Protein AF-A0A6P5YRZ1-F1 (afdb_monomer)

Structure (mmCIF, N/CA/C/O backbone):
data_AF-A0A6P5YRZ1-F1
#
_entry.id   AF-A0A6P5YRZ1-F1
#
loop_
_atom_site.group_PDB
_atom_site.id
_atom_site.type_symbol
_atom_site.label_atom_id
_atom_site.label_alt_id
_atom_site.label_comp_id
_atom_site.label_asym_id
_atom_site.label_entity_id
_atom_site.label_seq_id
_atom_site.pdbx_PDB_ins_code
_atom_site.Cartn_x
_atom_site.Cartn_y
_atom_site.Cartn_z
_atom_site.occupancy
_atom_site.B_iso_or_equiv
_atom_site.auth_seq_id
_atom_site.auth_comp_id
_atom_site.auth_asym_id
_atom_site.auth_atom_id
_atom_site.pdbx_PDB_model_num
ATOM 1 N N . MET A 1 1 ? -19.466 -1.553 7.106 1.00 58.88 1 MET A N 1
ATOM 2 C CA . MET A 1 1 ? -19.393 -2.737 6.218 1.00 58.88 1 MET A CA 1
ATOM 3 C C . MET A 1 1 ? -20.168 -3.877 6.866 1.00 58.88 1 MET A C 1
ATOM 5 O O . MET A 1 1 ? -20.292 -3.867 8.080 1.00 58.88 1 MET A O 1
ATOM 9 N N . LYS A 1 2 ? -20.690 -4.854 6.111 1.00 77.25 2 LYS A N 1
ATOM 10 C CA . LYS A 1 2 ? -21.427 -6.004 6.688 1.00 77.25 2 LYS A CA 1
ATOM 11 C C . LYS A 1 2 ? -20.578 -6.851 7.658 1.00 77.25 2 LYS A C 1
ATOM 13 O O . LYS A 1 2 ? -21.135 -7.579 8.468 1.00 77.25 2 LYS A O 1
ATOM 18 N N . HIS A 1 3 ? -19.254 -6.746 7.558 1.00 78.81 3 HIS A N 1
ATOM 19 C CA . HIS A 1 3 ? -18.290 -7.618 8.228 1.00 78.81 3 HIS A CA 1
ATOM 20 C C . HIS A 1 3 ? -17.457 -6.936 9.325 1.00 78.81 3 HIS A C 1
ATOM 22 O O . HIS A 1 3 ? -16.447 -7.503 9.706 1.00 78.81 3 HIS A O 1
ATOM 28 N N . ASP A 1 4 ? -17.870 -5.761 9.818 1.00 83.81 4 ASP A N 1
ATOM 29 C CA . ASP A 1 4 ? -17.153 -5.020 10.880 1.00 83.81 4 ASP A CA 1
ATOM 30 C C . ASP A 1 4 ? -15.638 -4.892 10.616 1.00 83.81 4 ASP A C 1
ATOM 32 O O . ASP A 1 4 ? -14.807 -5.181 11.467 1.00 83.81 4 ASP A O 1
ATOM 36 N N . LEU A 1 5 ? -15.301 -4.545 9.365 1.00 83.69 5 LEU A N 1
ATOM 37 C CA . LEU A 1 5 ? -13.934 -4.309 8.905 1.00 83.69 5 LEU A CA 1
ATOM 38 C C . LEU A 1 5 ? -13.655 -2.810 8.836 1.00 83.69 5 LEU A C 1
ATOM 40 O O . LEU A 1 5 ? -14.521 -2.050 8.380 1.00 83.69 5 LEU A O 1
ATOM 44 N N . ASP A 1 6 ? -12.429 -2.429 9.186 1.00 83.19 6 ASP A N 1
ATOM 45 C CA . ASP A 1 6 ? -11.943 -1.052 9.088 1.00 83.19 6 ASP A CA 1
ATOM 46 C C . ASP A 1 6 ? -11.325 -0.771 7.717 1.00 83.19 6 ASP A C 1
ATOM 48 O O . ASP A 1 6 ? -11.612 0.261 7.108 1.00 83.19 6 ASP A O 1
ATOM 52 N N . LEU A 1 7 ? -10.515 -1.710 7.209 1.00 85.69 7 LEU A N 1
ATOM 53 C CA . LEU A 1 7 ? -9.720 -1.523 5.996 1.00 85.69 7 LEU A CA 1
ATOM 54 C C . LEU A 1 7 ? -9.664 -2.790 5.134 1.00 85.69 7 LEU A C 1
ATOM 56 O O . LEU A 1 7 ? -9.502 -3.904 5.629 1.00 85.69 7 LEU A O 1
ATOM 60 N N . VAL A 1 8 ? -9.745 -2.627 3.816 1.00 88.44 8 VAL A N 1
ATOM 61 C CA . VAL A 1 8 ? -9.478 -3.699 2.846 1.00 88.44 8 VAL A CA 1
ATOM 62 C C . VAL A 1 8 ? -8.141 -3.435 2.156 1.00 88.44 8 VAL A C 1
ATOM 64 O O . VAL A 1 8 ? -7.962 -2.395 1.534 1.00 88.44 8 VAL A O 1
ATOM 67 N N . CYS A 1 9 ? -7.212 -4.380 2.237 1.00 90.25 9 CYS A N 1
ATOM 68 C CA . CYS A 1 9 ? -5.993 -4.406 1.432 1.00 90.25 9 CYS A CA 1
ATOM 69 C C . CYS A 1 9 ? -6.242 -5.299 0.215 1.00 90.25 9 CYS A C 1
ATOM 71 O O . CYS A 1 9 ? -6.769 -6.395 0.379 1.00 90.25 9 CYS A O 1
ATOM 73 N N . ARG A 1 10 ? -5.867 -4.870 -0.990 1.00 93.25 10 ARG A N 1
ATOM 74 C CA . ARG A 1 10 ? -5.909 -5.715 -2.194 1.00 93.25 10 ARG A CA 1
ATOM 75 C C . ARG A 1 10 ? -4.687 -5.518 -3.081 1.00 93.25 10 ARG A C 1
ATOM 77 O O . ARG A 1 10 ? -3.975 -4.530 -2.920 1.00 93.25 10 ARG A O 1
ATOM 84 N N . ALA A 1 11 ? -4.474 -6.410 -4.041 1.00 92.88 11 ALA A N 1
ATOM 85 C CA . ALA A 1 11 ? -3.410 -6.282 -5.040 1.00 92.88 11 ALA A CA 1
ATOM 86 C C . ALA A 1 11 ? -3.959 -6.201 -6.483 1.00 92.88 11 ALA A C 1
ATOM 88 O O . ALA A 1 11 ? -5.051 -5.679 -6.711 1.00 92.88 11 ALA A O 1
ATOM 89 N N . ASP A 1 12 ? -3.175 -6.681 -7.452 1.00 89.88 12 ASP A N 1
ATOM 90 C CA . ASP A 1 12 ? -3.502 -6.906 -8.873 1.00 89.88 12 ASP A CA 1
ATOM 91 C C . ASP A 1 12 ? -3.710 -5.686 -9.782 1.00 89.88 12 ASP A C 1
ATOM 93 O O . ASP A 1 12 ? -3.596 -5.816 -11.001 1.00 89.88 12 ASP A O 1
ATOM 97 N N . GLN A 1 13 ? -3.946 -4.493 -9.241 1.00 92.81 13 GLN A N 1
ATOM 98 C CA . GLN A 1 13 ? -4.018 -3.264 -10.034 1.00 92.81 13 GLN A CA 1
ATOM 99 C C . GLN A 1 13 ? -2.703 -2.474 -9.925 1.00 92.81 13 GLN A C 1
ATOM 101 O O . GLN A 1 13 ? -2.292 -2.096 -8.828 1.00 92.81 13 GLN A O 1
ATOM 106 N N . VAL A 1 14 ? -2.053 -2.204 -11.066 1.00 93.25 14 VAL A N 1
ATOM 107 C CA . VAL A 1 14 ? -0.876 -1.316 -11.140 1.00 93.25 14 VAL A CA 1
ATOM 108 C C . VAL A 1 14 ? -1.302 0.102 -10.747 1.00 93.25 14 VAL A C 1
ATOM 110 O O . VAL A 1 14 ? -2.264 0.631 -11.306 1.00 93.25 14 VAL A O 1
ATOM 113 N N . VAL A 1 15 ? -0.587 0.712 -9.800 1.00 93.94 15 VAL A N 1
ATOM 114 C CA . VAL A 1 15 ? -0.819 2.079 -9.299 1.00 93.94 15 VAL A CA 1
ATOM 115 C C . VAL A 1 15 ? 0.508 2.837 -9.238 1.00 93.94 15 VAL A C 1
ATOM 117 O O . VAL A 1 15 ? 1.549 2.223 -9.006 1.00 93.94 15 VAL A O 1
ATOM 120 N N . GLU A 1 16 ? 0.481 4.153 -9.458 1.00 92.38 16 GLU A N 1
ATOM 121 C CA . GLU A 1 16 ? 1.673 4.984 -9.713 1.00 92.38 16 GLU A CA 1
ATOM 122 C C . GLU A 1 16 ? 2.739 4.882 -8.610 1.00 92.38 16 GLU A C 1
ATOM 124 O O . GLU A 1 16 ? 3.893 4.564 -8.891 1.00 92.38 16 GLU A O 1
ATOM 129 N N . ASP A 1 17 ? 2.353 5.047 -7.344 1.00 91.50 17 ASP A N 1
ATOM 130 C CA . ASP A 1 17 ? 3.279 5.007 -6.203 1.00 91.50 17 ASP A CA 1
ATOM 131 C C . ASP A 1 17 ? 3.453 3.601 -5.596 1.00 91.50 17 ASP A C 1
ATOM 133 O O . ASP A 1 17 ? 4.065 3.438 -4.538 1.00 91.50 17 ASP A O 1
ATOM 137 N N . GLY A 1 18 ? 2.910 2.562 -6.237 1.00 92.25 18 GLY A N 1
ATOM 138 C CA . GLY A 1 18 ? 2.890 1.197 -5.702 1.00 92.25 18 GLY A CA 1
ATOM 139 C C . GLY A 1 18 ? 1.878 0.981 -4.570 1.00 92.25 18 GLY A C 1
ATOM 140 O O . GLY A 1 18 ? 1.675 -0.150 -4.140 1.00 92.25 18 GLY A O 1
ATOM 141 N N . TYR A 1 19 ? 1.202 2.029 -4.100 1.00 93.06 19 TYR A N 1
ATOM 142 C CA . TYR A 1 19 ? 0.017 1.938 -3.251 1.00 93.06 19 TYR A CA 1
ATOM 143 C C . TYR A 1 19 ? -0.957 3.073 -3.580 1.00 93.06 19 TYR A C 1
ATOM 145 O O . TYR A 1 19 ? -0.535 4.136 -4.028 1.00 93.06 19 TYR A O 1
ATOM 153 N N . GLU A 1 20 ? -2.250 2.863 -3.348 1.00 93.19 20 GLU A N 1
ATOM 154 C CA . GLU A 1 20 ? -3.267 3.908 -3.511 1.00 93.19 20 GLU A CA 1
ATOM 155 C C . GLU A 1 20 ? -4.483 3.616 -2.628 1.00 93.19 20 GLU A C 1
ATOM 157 O O . GLU A 1 20 ? -4.914 2.463 -2.532 1.00 93.19 20 GLU A O 1
ATOM 162 N N . PHE A 1 21 ? -5.032 4.652 -1.989 1.00 92.25 21 PHE A N 1
ATOM 163 C CA . PHE A 1 21 ? -6.258 4.568 -1.198 1.00 92.25 21 PHE A CA 1
ATOM 164 C C . PHE A 1 21 ? -7.499 4.869 -2.044 1.00 92.25 21 PHE A C 1
ATOM 166 O O . PHE A 1 21 ? -7.512 5.754 -2.892 1.00 92.25 21 PHE A O 1
ATOM 173 N N . PHE A 1 22 ? -8.578 4.158 -1.744 1.00 90.19 22 PHE A N 1
ATOM 174 C CA . PHE A 1 22 ? -9.883 4.245 -2.382 1.00 90.19 22 PHE A CA 1
ATOM 175 C C . PHE A 1 22 ? -10.981 4.230 -1.314 1.00 90.19 22 PHE A C 1
ATOM 177 O O . PHE A 1 22 ? -10.749 3.849 -0.165 1.00 90.19 22 PHE A O 1
ATOM 184 N N . ALA A 1 23 ? -12.206 4.579 -1.721 1.00 91.12 23 ALA A N 1
ATOM 185 C CA . ALA A 1 23 ? -13.407 4.473 -0.887 1.00 91.12 23 ALA A CA 1
ATOM 186 C C . ALA A 1 23 ? -13.251 5.149 0.492 1.00 91.12 23 ALA A C 1
ATOM 188 O O . ALA A 1 23 ? -13.453 4.510 1.525 1.00 91.12 23 ALA A O 1
ATOM 189 N N . ASP A 1 24 ? -12.874 6.432 0.488 1.00 89.50 24 ASP A N 1
ATOM 190 C CA . ASP A 1 24 ? -12.615 7.232 1.696 1.00 89.50 24 ASP A CA 1
ATOM 191 C C . ASP A 1 24 ? -11.593 6.566 2.631 1.00 89.50 24 ASP A C 1
ATOM 193 O O . ASP A 1 24 ? -11.833 6.411 3.826 1.00 89.50 24 ASP A O 1
ATOM 197 N N . GLU A 1 25 ? -10.480 6.111 2.047 1.00 88.50 25 GLU A N 1
ATOM 198 C CA . GLU A 1 25 ? -9.364 5.445 2.734 1.00 8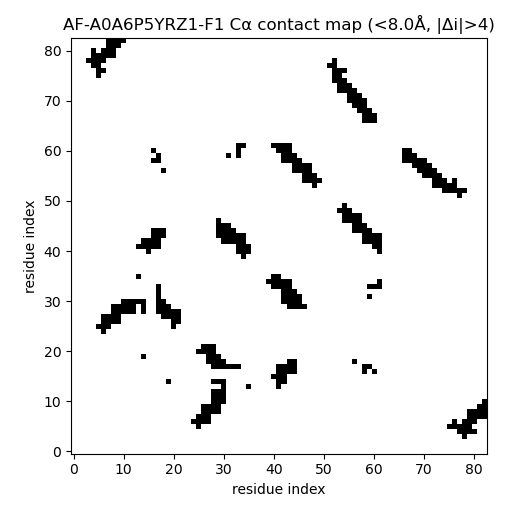8.50 25 GLU A CA 1
ATOM 199 C C . GLU A 1 25 ? -9.721 4.106 3.408 1.00 88.50 25 GLU A C 1
ATOM 201 O O . GLU A 1 25 ? -8.933 3.569 4.178 1.00 88.50 25 GLU A O 1
ATOM 206 N N . LYS A 1 26 ? -10.874 3.506 3.074 1.00 88.12 26 LYS A N 1
ATOM 207 C CA . LYS A 1 26 ? -11.310 2.189 3.592 1.00 88.12 26 LYS A CA 1
ATOM 208 C C . LYS A 1 26 ? -10.885 1.010 2.727 1.00 88.12 26 LYS A C 1
ATOM 210 O O . LYS A 1 26 ? -11.164 -0.145 3.058 1.00 88.12 26 LYS A O 1
ATOM 215 N N . LEU A 1 27 ? -10.225 1.279 1.609 1.00 89.44 27 LEU A N 1
ATOM 216 C CA . LEU A 1 27 ? -9.594 0.276 0.770 1.00 89.44 27 LEU A CA 1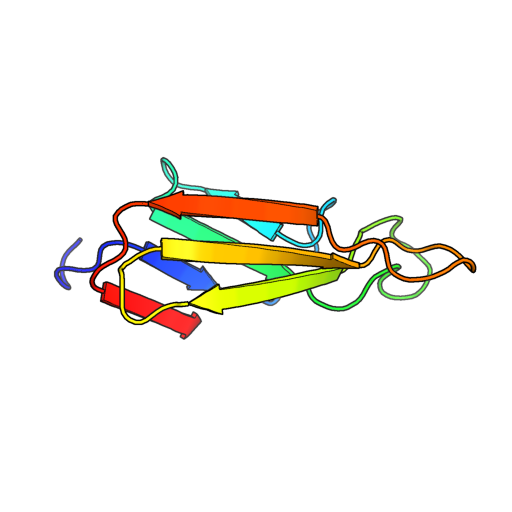
ATOM 217 C C . LEU A 1 27 ? -8.257 0.823 0.286 1.00 89.44 27 LEU A C 1
ATOM 219 O O . LEU A 1 27 ? -8.205 1.963 -0.157 1.00 89.44 27 LEU A O 1
ATOM 223 N N . PHE A 1 28 ? -7.197 0.026 0.311 1.00 91.31 28 PHE A N 1
ATOM 224 C CA . PHE A 1 28 ? -5.977 0.354 -0.413 1.00 91.31 28 PHE A CA 1
ATOM 225 C C . PHE A 1 28 ? -5.564 -0.781 -1.337 1.00 91.31 28 PHE A C 1
ATOM 227 O O . PHE A 1 28 ? -5.727 -1.962 -1.027 1.00 91.31 28 PHE A O 1
ATOM 234 N N . THR A 1 29 ? -5.031 -0.400 -2.490 1.00 93.81 29 THR A N 1
ATOM 235 C CA . THR A 1 29 ? -4.341 -1.318 -3.393 1.00 93.81 29 THR A CA 1
ATOM 236 C C . THR A 1 29 ? -2.849 -1.245 -3.104 1.00 93.81 29 THR A C 1
ATOM 238 O O . THR A 1 29 ? -2.333 -0.155 -2.868 1.00 93.81 29 THR A O 1
ATOM 241 N N . ILE A 1 30 ? -2.158 -2.383 -3.129 1.00 94.31 30 ILE A N 1
ATOM 242 C CA . ILE A 1 30 ? -0.701 -2.470 -3.098 1.00 94.31 30 ILE A CA 1
ATOM 243 C C . ILE A 1 30 ? -0.185 -3.200 -4.337 1.00 94.31 30 ILE A C 1
ATOM 245 O O . ILE A 1 30 ? -0.701 -4.245 -4.728 1.00 94.31 30 ILE A O 1
ATOM 249 N N . PHE A 1 31 ? 0.862 -2.658 -4.943 1.00 94.62 31 PHE A N 1
ATOM 250 C CA . PHE A 1 31 ? 1.536 -3.217 -6.100 1.00 94.62 31 PHE A CA 1
ATOM 251 C C . PHE A 1 31 ? 3.042 -3.209 -5.853 1.00 94.62 31 PHE A C 1
ATOM 253 O O . PHE A 1 31 ? 3.625 -2.167 -5.585 1.00 94.62 31 PHE A O 1
ATOM 260 N N . SER A 1 32 ? 3.688 -4.372 -5.903 1.00 94.25 32 SER A N 1
ATOM 261 C CA . SER A 1 32 ? 5.067 -4.541 -5.421 1.00 94.25 32 SER A CA 1
ATOM 262 C C . SER A 1 32 ? 6.128 -4.584 -6.522 1.00 94.25 32 SER A C 1
ATOM 264 O O . SER A 1 32 ? 7.317 -4.528 -6.210 1.00 94.25 32 SER A O 1
ATOM 266 N N . ALA A 1 33 ? 5.730 -4.656 -7.796 1.00 93.19 33 ALA A N 1
ATOM 267 C CA . ALA A 1 33 ? 6.650 -4.701 -8.929 1.00 93.19 33 ALA A CA 1
ATOM 268 C C . ALA A 1 33 ? 6.868 -3.288 -9.513 1.00 93.19 33 ALA A C 1
ATOM 270 O O . ALA A 1 33 ? 6.000 -2.800 -10.240 1.00 93.19 33 ALA A O 1
ATOM 271 N N . PRO A 1 34 ? 7.992 -2.608 -9.210 1.00 92.19 34 PRO A N 1
ATOM 272 C CA . PRO A 1 34 ? 8.328 -1.351 -9.869 1.00 92.19 34 PRO A CA 1
ATOM 273 C C . PRO A 1 34 ? 8.600 -1.589 -11.352 1.00 92.19 34 PRO A C 1
ATOM 275 O O . PRO A 1 34 ? 9.099 -2.653 -11.723 1.00 92.19 34 PRO A O 1
ATOM 278 N N . ASN A 1 35 ? 8.330 -0.581 -12.177 1.00 90.75 35 ASN A N 1
ATOM 279 C CA . ASN A 1 35 ? 8.482 -0.666 -13.628 1.00 90.75 35 ASN A CA 1
ATOM 280 C C . ASN A 1 35 ? 7.812 -1.909 -14.220 1.00 90.75 35 ASN A C 1
ATOM 282 O O . ASN A 1 35 ? 8.457 -2.741 -14.870 1.00 90.75 35 ASN A O 1
ATOM 286 N N . TYR A 1 36 ? 6.530 -2.095 -13.902 1.00 91.56 36 TYR A N 1
ATOM 287 C CA . TYR A 1 36 ? 5.820 -3.303 -14.289 1.00 91.56 36 TYR A CA 1
ATOM 288 C C . TYR A 1 36 ? 5.919 -3.524 -15.8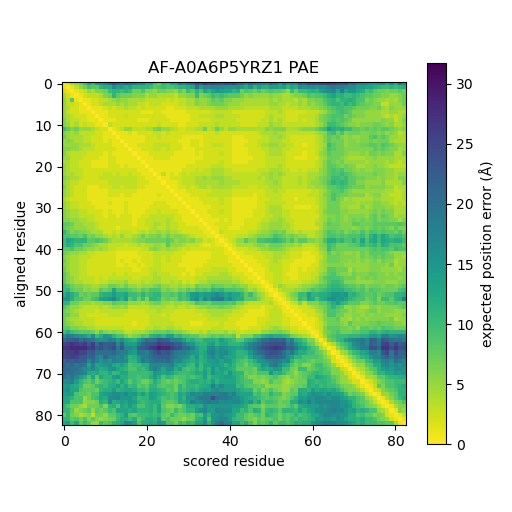03 1.00 91.56 36 TYR A C 1
ATOM 290 O O . TYR A 1 36 ? 5.741 -2.597 -16.591 1.00 91.56 36 TYR A O 1
ATOM 298 N N . CYS A 1 37 ? 6.280 -4.742 -16.212 1.00 89.88 37 CYS A N 1
ATOM 299 C CA . CYS A 1 37 ? 6.520 -5.125 -17.610 1.00 89.88 37 CYS A CA 1
ATOM 300 C C . CYS A 1 37 ? 7.532 -4.263 -18.400 1.00 89.88 37 CYS A C 1
ATOM 302 O O . CYS A 1 37 ? 7.693 -4.492 -19.594 1.00 89.88 37 CYS A O 1
ATOM 304 N N . GLY A 1 38 ? 8.245 -3.317 -17.778 1.00 85.81 38 GLY A N 1
ATOM 305 C CA . GLY A 1 38 ? 9.059 -2.337 -18.505 1.00 85.81 38 GLY A CA 1
ATOM 306 C C . GLY A 1 38 ? 8.247 -1.250 -19.223 1.00 85.81 38 GLY A C 1
ATOM 307 O O . GLY A 1 38 ? 8.821 -0.491 -20.001 1.00 85.81 38 GLY A O 1
ATOM 308 N N . GLU A 1 39 ? 6.927 -1.210 -19.017 1.00 87.81 39 GLU A N 1
ATOM 309 C CA . GLU A 1 39 ? 5.992 -0.334 -19.738 1.00 87.81 39 GLU A CA 1
ATOM 310 C C . GLU A 1 39 ? 5.440 0.791 -18.855 1.00 87.81 39 GLU A C 1
ATOM 312 O O . GLU A 1 39 ? 5.032 1.838 -19.358 1.00 87.81 39 GLU A O 1
ATOM 317 N N . PHE A 1 40 ? 5.432 0.580 -17.539 1.00 88.25 40 PHE A N 1
ATOM 318 C CA . PHE A 1 40 ? 4.904 1.519 -16.556 1.00 88.25 40 PHE A CA 1
ATOM 319 C C . PHE A 1 40 ? 6.051 2.201 -15.808 1.00 88.25 40 PHE A C 1
ATOM 321 O O . PHE A 1 40 ? 7.035 1.557 -15.486 1.00 88.25 40 PHE A O 1
ATOM 328 N N . ASP A 1 41 ? 5.917 3.477 -15.441 1.00 89.19 41 ASP A N 1
ATOM 329 C CA . ASP A 1 41 ? 6.887 4.162 -14.560 1.00 89.19 41 ASP A CA 1
ATOM 330 C C . ASP A 1 41 ? 6.480 4.067 -13.075 1.00 89.19 41 ASP A C 1
ATOM 332 O O . ASP A 1 41 ? 6.781 4.933 -12.256 1.00 89.19 41 ASP A O 1
ATOM 336 N N . ASN A 1 42 ? 5.732 3.016 -12.715 1.00 91.62 42 ASN A N 1
ATOM 337 C CA . ASN A 1 42 ? 5.211 2.854 -11.365 1.00 91.62 42 ASN A CA 1
ATOM 338 C C . ASN A 1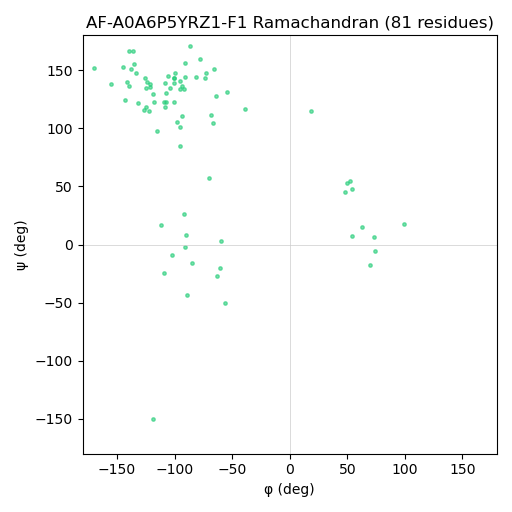 42 ? 6.316 2.469 -10.369 1.00 91.62 42 ASN A C 1
ATOM 340 O O . ASN A 1 42 ? 7.248 1.716 -10.681 1.00 91.62 42 ASN A O 1
ATOM 344 N N . ALA A 1 43 ? 6.166 2.914 -9.126 1.00 93.12 43 ALA A N 1
ATOM 345 C CA . ALA A 1 43 ? 6.891 2.355 -7.999 1.00 93.12 43 ALA A CA 1
ATOM 346 C C . ALA A 1 43 ? 6.268 1.018 -7.555 1.00 93.12 43 ALA A C 1
ATOM 348 O O . ALA A 1 43 ? 5.111 0.707 -7.837 1.00 93.12 43 ALA A O 1
ATOM 349 N N . GLY A 1 44 ? 7.056 0.215 -6.849 1.00 92.31 44 GLY A N 1
ATOM 350 C CA . GLY A 1 44 ? 6.556 -0.869 -6.016 1.00 92.31 44 GLY A CA 1
ATOM 351 C C . GLY A 1 44 ? 6.321 -0.371 -4.591 1.00 92.31 44 GLY A C 1
ATOM 352 O O . GLY A 1 44 ? 6.978 0.571 -4.153 1.00 92.31 44 GLY A O 1
ATOM 353 N N . ALA A 1 45 ? 5.448 -1.021 -3.831 1.00 92.69 45 ALA A N 1
ATOM 354 C CA . ALA A 1 45 ? 5.330 -0.797 -2.399 1.00 92.69 45 ALA A CA 1
ATOM 355 C C . ALA A 1 45 ? 5.217 -2.104 -1.609 1.00 92.69 45 ALA A C 1
ATOM 357 O O . ALA A 1 45 ? 4.773 -3.140 -2.107 1.00 92.69 45 ALA A O 1
ATOM 358 N N . MET A 1 46 ? 5.611 -2.031 -0.342 1.00 90.88 46 MET A N 1
ATOM 359 C CA . MET A 1 46 ? 5.390 -3.055 0.677 1.00 90.88 46 MET A CA 1
ATOM 360 C C . MET A 1 46 ? 4.664 -2.418 1.859 1.00 90.88 46 MET A C 1
ATOM 362 O O . MET A 1 46 ? 4.983 -1.293 2.228 1.00 90.88 46 MET A O 1
ATOM 366 N N . THR A 1 47 ? 3.704 -3.118 2.459 1.00 88.62 47 THR A N 1
ATOM 367 C CA . THR A 1 47 ? 3.004 -2.643 3.657 1.00 88.62 47 THR A CA 1
ATOM 368 C C . THR A 1 47 ? 3.438 -3.445 4.876 1.00 88.62 47 THR A C 1
ATOM 370 O O . THR A 1 47 ? 3.624 -4.659 4.795 1.00 88.62 47 THR A O 1
ATOM 373 N N . SER A 1 48 ? 3.623 -2.760 5.998 1.00 86.88 48 SER A N 1
ATOM 374 C CA . SER A 1 48 ? 3.866 -3.347 7.309 1.00 86.88 48 SER A CA 1
ATOM 375 C C . SER A 1 48 ? 2.735 -2.937 8.236 1.00 86.88 48 SER A C 1
ATOM 377 O O . SER A 1 48 ? 2.436 -1.746 8.359 1.00 86.88 48 SER A O 1
ATOM 379 N N . VAL A 1 49 ? 2.146 -3.921 8.906 1.00 83.44 49 VAL A N 1
ATOM 380 C CA . VAL A 1 49 ? 1.083 -3.730 9.894 1.00 83.44 49 VAL A CA 1
ATOM 381 C C . VAL A 1 49 ? 1.664 -4.039 11.269 1.00 83.44 49 VAL A C 1
ATOM 383 O O . VAL A 1 49 ? 2.230 -5.113 11.464 1.00 83.44 49 VAL A O 1
ATOM 386 N N . ASP A 1 50 ? 1.596 -3.071 12.180 1.00 79.25 50 ASP A N 1
ATOM 387 C CA . ASP A 1 50 ? 2.095 -3.207 13.554 1.00 79.25 50 ASP A CA 1
ATOM 388 C C . ASP A 1 50 ? 1.018 -3.825 14.477 1.00 79.25 50 ASP A C 1
ATOM 390 O O . ASP A 1 50 ? -0.142 -3.973 14.094 1.00 79.25 50 ASP A O 1
ATOM 394 N N . GLU A 1 51 ? 1.382 -4.181 15.712 1.00 75.69 51 GLU A N 1
ATOM 395 C CA . GLU A 1 51 ? 0.433 -4.603 16.758 1.00 75.69 51 GLU A CA 1
ATOM 396 C C . GLU A 1 51 ? -0.537 -3.473 17.134 1.00 75.69 51 GLU A C 1
ATOM 398 O O . GLU A 1 51 ? -1.663 -3.703 17.580 1.00 75.69 51 GLU A O 1
ATOM 403 N N . LYS A 1 52 ? -0.095 -2.227 16.947 1.00 70.31 52 LYS A N 1
ATOM 404 C CA . LYS A 1 52 ? -0.970 -1.056 16.939 1.00 70.31 52 LYS A CA 1
ATOM 405 C C . LYS A 1 52 ? -1.611 -0.960 15.554 1.00 70.31 52 LYS A C 1
ATOM 407 O O . LYS A 1 52 ? -0.908 -1.221 14.586 1.00 70.31 52 LYS A O 1
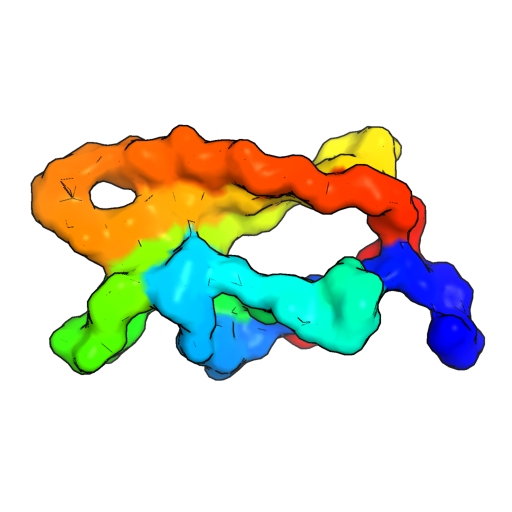ATOM 412 N N . PRO A 1 53 ? -2.882 -0.534 15.440 1.00 71.62 53 PRO A N 1
ATOM 413 C CA . PRO A 1 53 ? -3.653 -0.490 14.190 1.00 71.62 53 PRO A CA 1
ATOM 414 C C . PRO A 1 53 ? -3.151 0.601 13.221 1.00 71.62 53 PRO A C 1
ATOM 416 O O . PRO A 1 53 ? -3.880 1.525 12.862 1.00 71.62 53 PRO A O 1
ATOM 419 N N . VAL A 1 54 ? -1.872 0.523 12.859 1.00 77.94 54 VAL A N 1
ATOM 420 C CA . VAL A 1 54 ? -1.112 1.460 12.044 1.00 77.94 54 VAL A CA 1
ATOM 421 C C . VAL A 1 54 ? -0.512 0.677 10.883 1.00 77.94 54 VAL A C 1
ATOM 423 O O . VAL A 1 54 ? 0.305 -0.225 11.086 1.00 77.94 54 VAL A O 1
ATOM 426 N N . CYS A 1 55 ? -0.893 1.032 9.660 1.00 83.38 55 CYS A N 1
ATOM 427 C CA . CYS A 1 55 ? -0.253 0.514 8.455 1.00 83.38 55 CYS A CA 1
ATOM 428 C C . CYS A 1 55 ? 0.842 1.483 8.015 1.00 83.38 55 CYS A C 1
ATOM 430 O O . CYS A 1 55 ? 0.637 2.696 8.005 1.00 83.38 55 CYS A O 1
ATOM 432 N N . SER A 1 56 ? 2.002 0.957 7.636 1.00 86.69 56 SER A N 1
ATOM 433 C CA . SER A 1 56 ? 3.097 1.746 7.077 1.00 86.69 56 SER A CA 1
ATOM 434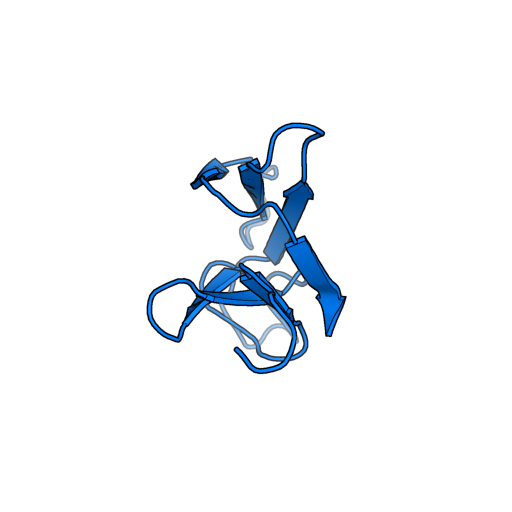 C C . SER A 1 56 ? 3.528 1.204 5.725 1.00 86.69 56 SER A C 1
ATOM 436 O O . SER A 1 56 ? 3.694 -0.001 5.565 1.00 86.69 56 SER A O 1
ATOM 438 N N . PHE A 1 57 ? 3.726 2.086 4.751 1.00 86.69 57 PHE A N 1
ATOM 439 C CA . PHE A 1 57 ? 4.154 1.700 3.405 1.00 86.69 57 PHE A CA 1
ATOM 440 C C . PHE A 1 57 ? 5.652 1.915 3.228 1.00 86.69 57 PHE A C 1
ATOM 442 O O . PHE A 1 57 ? 6.215 2.823 3.820 1.00 86.69 57 PHE A O 1
ATOM 449 N N . GLN A 1 58 ? 6.305 1.085 2.430 1.00 90.38 58 GLN A N 1
ATOM 450 C CA . GLN A 1 58 ? 7.695 1.222 2.020 1.00 90.38 58 GLN A CA 1
ATOM 451 C C . GLN A 1 58 ? 7.723 1.271 0.502 1.00 90.38 58 GLN A C 1
ATOM 453 O O . GLN A 1 58 ? 7.368 0.286 -0.141 1.00 90.38 58 GLN A O 1
ATOM 458 N N . ILE A 1 59 ? 8.129 2.409 -0.059 1.00 89.56 59 ILE A N 1
ATOM 459 C CA . ILE A 1 59 ? 8.105 2.633 -1.510 1.00 89.56 59 ILE A CA 1
ATOM 460 C C . ILE A 1 59 ? 9.441 2.242 -2.148 1.00 89.56 59 ILE A C 1
ATOM 462 O O . ILE A 1 59 ? 10.511 2.624 -1.675 1.00 89.56 59 ILE A O 1
ATOM 466 N N . LEU A 1 60 ? 9.374 1.501 -3.248 1.00 88.62 60 LEU A N 1
ATOM 467 C CA . LEU A 1 60 ? 10.483 1.061 -4.082 1.00 88.62 60 LEU A CA 1
ATOM 468 C C . LEU A 1 60 ? 10.350 1.713 -5.460 1.00 88.62 60 LEU A C 1
ATOM 470 O O . LEU A 1 60 ? 9.611 1.238 -6.314 1.00 88.62 60 LEU A O 1
ATOM 474 N N . LYS A 1 61 ? 11.065 2.815 -5.692 1.00 86.50 61 LYS A N 1
ATOM 475 C CA . LYS A 1 61 ? 11.035 3.503 -6.990 1.00 86.50 61 LYS A CA 1
ATOM 476 C C . LYS A 1 61 ? 11.811 2.731 -8.056 1.00 86.50 61 LYS A C 1
ATOM 478 O O . LYS A 1 61 ? 12.877 2.184 -7.771 1.00 86.50 61 LYS A O 1
ATOM 483 N N . SER A 1 62 ? 11.295 2.753 -9.285 1.00 72.88 62 SER A N 1
ATOM 484 C CA . SER A 1 62 ? 12.046 2.350 -10.471 1.00 72.88 62 SER A CA 1
ATOM 485 C C . SER A 1 62 ? 13.182 3.345 -10.704 1.00 72.88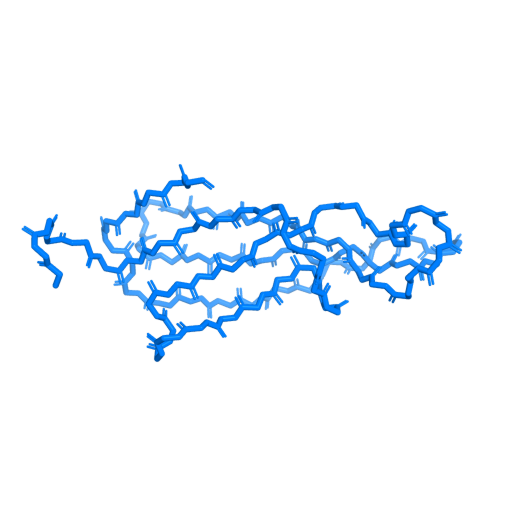 62 SER A C 1
ATOM 487 O O . SER A 1 62 ? 12.964 4.495 -11.075 1.00 72.88 62 SER A O 1
ATOM 489 N N . THR A 1 63 ? 14.412 2.960 -10.380 1.00 66.50 63 THR A N 1
ATOM 490 C CA . THR A 1 63 ? 15.635 3.580 -10.901 1.00 66.50 63 THR A CA 1
ATOM 491 C C . THR A 1 63 ? 16.826 2.721 -10.507 1.00 66.50 63 THR A C 1
ATOM 493 O O . THR A 1 63 ? 16.844 2.075 -9.462 1.00 66.50 63 THR A O 1
ATOM 496 N N . GLU A 1 64 ? 17.869 2.774 -11.323 1.00 59.78 64 GLU A N 1
ATOM 497 C CA . GLU A 1 64 ? 19.146 2.060 -11.196 1.00 59.78 64 GLU A CA 1
ATOM 498 C C . GLU A 1 64 ? 19.925 2.383 -9.893 1.00 59.78 64 GLU A C 1
ATOM 500 O O . GLU A 1 64 ? 21.028 1.890 -9.670 1.00 59.78 64 GLU A O 1
ATOM 505 N N . ASN A 1 65 ? 19.365 3.206 -8.998 1.00 51.19 65 ASN A N 1
ATOM 506 C CA . ASN A 1 65 ? 20.003 3.724 -7.797 1.00 51.19 65 ASN A CA 1
ATOM 507 C C . ASN A 1 65 ? 19.152 3.453 -6.548 1.00 51.19 65 ASN A C 1
ATOM 509 O O . ASN A 1 65 ? 18.068 4.005 -6.407 1.00 51.19 65 ASN A O 1
ATOM 513 N N . LYS A 1 66 ? 19.707 2.626 -5.646 1.00 52.25 66 LYS A N 1
ATOM 514 C CA . LYS A 1 66 ? 19.318 2.312 -4.251 1.00 52.25 66 LYS A CA 1
ATOM 515 C C . LYS A 1 66 ? 17.878 2.671 -3.843 1.00 52.25 66 LYS A C 1
ATOM 517 O O . LYS A 1 66 ? 17.554 3.843 -3.665 1.00 52.25 66 LYS A O 1
ATOM 522 N N . ALA A 1 67 ? 17.091 1.635 -3.539 1.00 54.31 67 A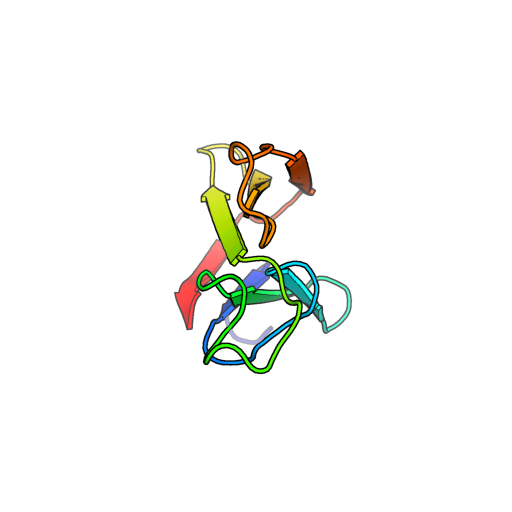LA A N 1
ATOM 523 C CA . ALA A 1 67 ? 15.776 1.728 -2.904 1.00 54.31 67 ALA A CA 1
ATOM 524 C C . ALA A 1 67 ? 15.739 2.812 -1.807 1.00 54.31 67 ALA A C 1
ATOM 526 O O . ALA A 1 67 ?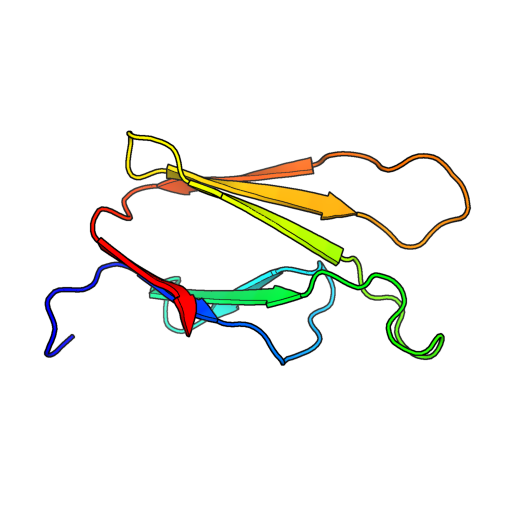 16.460 2.730 -0.809 1.00 54.31 67 ALA A O 1
ATOM 527 N N . LYS A 1 68 ? 14.917 3.848 -2.008 1.00 54.16 68 LYS A N 1
ATOM 528 C CA . LYS A 1 68 ? 14.647 4.884 -1.006 1.00 54.16 68 LYS A CA 1
ATOM 529 C C . LYS A 1 68 ? 13.344 4.553 -0.297 1.00 54.16 68 LYS A C 1
ATOM 531 O O . LYS A 1 68 ? 12.278 4.770 -0.855 1.00 54.16 68 LYS A O 1
ATOM 536 N N . PHE A 1 69 ? 13.448 4.087 0.940 1.00 58.09 69 PHE A N 1
ATOM 537 C CA . PHE A 1 69 ? 12.296 3.820 1.793 1.00 58.09 69 PHE A CA 1
ATOM 538 C C . PHE A 1 69 ? 11.613 5.137 2.186 1.00 58.09 69 PHE A C 1
ATOM 540 O O . PHE A 1 69 ? 12.171 5.933 2.941 1.00 58.09 69 PHE A O 1
ATOM 547 N N . MET A 1 70 ? 10.408 5.373 1.673 1.00 57.81 70 MET A N 1
ATOM 548 C CA . MET A 1 70 ? 9.490 6.397 2.181 1.00 57.81 70 MET A CA 1
ATOM 549 C C . MET A 1 70 ? 8.388 5.715 2.985 1.00 57.81 70 MET A C 1
ATOM 551 O O . MET A 1 70 ? 7.873 4.702 2.522 1.00 57.81 70 MET A O 1
ATOM 555 N N . SER A 1 71 ? 8.064 6.259 4.165 1.00 56.03 71 SER A N 1
ATOM 556 C CA . SER A 1 71 ? 7.029 5.733 5.062 1.00 56.03 71 SER A CA 1
ATOM 557 C C . SER A 1 71 ? 5.803 6.637 5.092 1.00 56.03 71 SER A C 1
ATOM 559 O O . SER A 1 71 ? 5.901 7.785 5.521 1.00 56.03 71 SER A O 1
ATOM 561 N N . THR A 1 72 ? 4.659 6.099 4.670 1.00 60.72 72 THR A N 1
ATOM 562 C CA . THR A 1 72 ? 3.331 6.711 4.849 1.00 60.72 72 THR A CA 1
ATOM 563 C C . THR A 1 72 ? 2.592 5.918 5.917 1.00 60.72 72 THR A C 1
ATOM 565 O O . THR A 1 72 ? 2.576 4.694 5.826 1.00 60.72 72 THR A O 1
ATOM 568 N N . LYS A 1 73 ? 2.017 6.586 6.924 1.00 60.41 73 LYS A N 1
ATOM 569 C CA . LYS A 1 73 ? 1.238 5.948 7.997 1.00 60.41 73 LYS A CA 1
ATOM 570 C C . LYS A 1 73 ? -0.258 6.082 7.732 1.00 60.41 73 LYS A C 1
ATOM 572 O O . LYS A 1 73 ? -0.704 7.155 7.343 1.00 60.41 73 LYS A O 1
ATOM 577 N N . CYS A 1 74 ? -1.004 5.017 7.986 1.00 64.69 74 CYS A N 1
ATOM 578 C CA . CYS A 1 74 ? -2.460 5.007 8.058 1.00 64.69 74 CYS A CA 1
ATOM 579 C C . CYS A 1 74 ? -2.846 4.584 9.475 1.00 64.69 74 CYS A C 1
ATOM 581 O O . CYS A 1 74 ? -2.405 3.527 9.924 1.00 64.69 74 CYS A O 1
ATOM 583 N N . ASP A 1 75 ? -3.608 5.418 10.178 1.00 64.31 75 ASP A N 1
ATOM 584 C CA . ASP A 1 75 ? -4.013 5.188 11.565 1.00 64.31 75 ASP A CA 1
ATOM 585 C C . ASP A 1 75 ? -5.453 4.647 11.622 1.00 64.31 75 ASP A C 1
ATOM 587 O O . ASP A 1 75 ? -6.315 5.087 10.865 1.00 64.31 75 ASP A O 1
ATOM 591 N N . GLY A 1 76 ? -5.742 3.731 12.554 1.00 59.06 76 GLY A N 1
ATOM 592 C CA . GLY A 1 76 ? -7.115 3.314 12.885 1.00 59.06 76 GLY A CA 1
ATOM 593 C C . GLY A 1 76 ? -7.599 2.004 12.252 1.00 59.06 76 GLY A C 1
ATOM 594 O O . GLY A 1 76 ? -8.797 1.747 12.243 1.00 59.06 76 GLY A O 1
ATOM 595 N N . CYS A 1 77 ? -6.696 1.155 11.758 1.00 62.56 77 CYS A N 1
ATOM 596 C CA . CYS A 1 77 ? -7.042 -0.123 11.124 1.00 62.56 77 CYS A CA 1
ATOM 597 C C . CYS A 1 77 ? -6.962 -1.289 12.119 1.00 62.56 77 CYS A C 1
ATOM 599 O O . CYS A 1 77 ? -5.921 -1.934 12.235 1.00 62.56 77 CYS A O 1
ATOM 601 N N . SER A 1 78 ? -8.027 -1.542 12.885 1.00 59.50 78 SER A N 1
ATOM 602 C CA . SER A 1 78 ? -8.063 -2.631 13.878 1.00 59.50 78 SER A CA 1
ATOM 603 C C . SER A 1 78 ? -8.450 -3.995 13.296 1.00 59.50 78 SER A C 1
ATOM 605 O O . SER A 1 78 ? -8.179 -5.029 13.903 1.00 59.50 78 SER A O 1
ATOM 607 N N . SER A 1 79 ? -9.020 -4.007 12.092 1.00 62.84 79 SER A N 1
ATOM 608 C CA . SER A 1 79 ? -9.415 -5.202 11.350 1.00 62.84 79 SER A CA 1
ATOM 609 C C . SER A 1 79 ? -9.166 -5.006 9.848 1.00 62.84 79 SER A C 1
ATOM 611 O O . SER A 1 79 ? -9.648 -4.044 9.244 1.00 62.84 79 SER A O 1
ATOM 613 N N . PHE A 1 80 ? -8.387 -5.905 9.234 1.00 65.25 80 PHE A N 1
ATOM 614 C CA . PHE A 1 80 ? -8.068 -5.849 7.806 1.00 65.25 80 PHE A CA 1
ATOM 615 C C . PHE A 1 80 ? -8.129 -7.224 7.140 1.00 65.25 80 PHE A C 1
ATOM 617 O O . PHE A 1 80 ? -7.867 -8.250 7.767 1.00 65.25 80 PHE A O 1
ATOM 624 N N . ILE A 1 81 ? -8.455 -7.236 5.849 1.00 71.25 81 ILE A N 1
ATOM 625 C CA . ILE A 1 81 ? -8.347 -8.421 4.992 1.00 71.25 81 ILE A CA 1
ATOM 626 C C . ILE A 1 81 ? -7.425 -8.109 3.817 1.00 71.25 81 ILE A C 1
ATOM 628 O O . ILE A 1 81 ? -7.502 -7.016 3.261 1.00 71.25 81 ILE A O 1
ATOM 632 N N . MET A 1 82 ? -6.552 -9.057 3.469 1.00 63.44 82 MET A N 1
ATOM 633 C CA . MET A 1 82 ? -5.789 -9.042 2.221 1.00 63.44 82 MET A CA 1
ATOM 634 C C . MET A 1 82 ? -6.580 -9.852 1.192 1.00 63.44 82 MET A C 1
ATOM 636 O O . MET A 1 82 ? -6.765 -11.055 1.379 1.00 63.44 82 MET A O 1
ATOM 640 N N . ALA A 1 83 ? -7.123 -9.162 0.193 1.00 60.22 83 ALA A N 1
ATOM 641 C CA . ALA A 1 83 ? -7.941 -9.708 -0.883 1.00 60.22 83 ALA A CA 1
ATOM 642 C C . ALA A 1 83 ? -7.135 -9.871 -2.173 1.00 60.22 83 ALA A C 1
ATOM 644 O O . ALA A 1 83 ? -6.310 -8.975 -2.477 1.00 60.22 83 ALA A O 1
#

pLDDT: mean 80.7, std 13.54, range [51.19, 94.62]

Sequence (83 aa):
MKHDLDLVCRADQVVEDGYEFFADEKLFTIFSAPNYCGEFDNAGAMTSVDEKPVCSFQILKSTENKAKFMSTKCDGCSSFIMA

Mean predicted aligned error: 6.56 Å

Foldseek 3Di:
DVVPFQAEEEEDDFDAQQKDADDVNRYMYGAADACVVVPHQHWHWDWDQDPARKIWIFTAGPDPDDGDGDIDIDHDGPHYDYD

Secondary structure (DSSP, 8-state):
-TT--SEEEE-SS--TTSEEEETTTTEEEE---SSGGGT--PPEEEEEE-SSSEEEEEEE-SSSS-----EEEEE--SSEEE-

Radius of gyration: 13.31 Å; Cα contacts (8 Å, |Δi|>4): 195; chains: 1; bounding box: 41×17×37 Å

Organism: Durio zibethinus (NCBI:txid66656)

Solvent-accessible surface area (backbone atoms only — not comparable to full-atom values): 4697 Å² total; per-residue (Å²): 107,101,75,80,54,51,32,38,38,32,52,95,53,90,39,62,59,3,48,50,72,36,81,91,69,35,29,34,39,41,22,64,61,38,29,45,95,78,79,41,92,18,16,5,28,47,80,46,76,53,98,55,37,36,40,34,35,37,32,34,60,69,59,103,62,77,77,58,78,47,78,52,78,46,81,72,44,84,33,74,49,86,91

Nearest PDB structures (foldseek):
  6zej-assembly6_O  TM=9.942E-01  e=2.333E-07  Homo sapiens
  6zej-assembly3_F  TM=9.924E-01  e=2.632E-07  Homo sapiens
  1s70-assembly1_A  TM=9.041E-01  e=9.415E-08  Homo sapiens
  6zej-assembly5_L  TM=9.033E-01  e=2.632E-07  Homo sapiens
  6zeg-assembly1_A  TM=8.471E-01  e=1.945E-07  Homo sapiens

InterPro domains:
  IPR006186 Serine/threonine-specific protein phosphatase/bis(5-nucleosyl)-tetraphosphatase [PR00114] (4-24)
  IPR006186 Serine/threonine-specific protein phosphatase/bis(5-nucleosyl)-tetraphosphatase [PR00114] (26-42)
  IPR029052 Metallo-dependent phosphatase-like [G3DSA:3.60.21.10] (1-73)
  IPR029052 Metallo-dependent phosphatase-like [SSF56300] (2-67)
  IPR050341 Serine/threonine-protein phosphatase PP1 catalytic subunit [PTHR11668] (2-67)